Protein AF-A0A166EJL7-F1 (afdb_monomer_lite)

Foldseek 3Di:
DDDDDDPDPDPPQAQAQPDPLRDGPVRVVQLVVLVVVADPPGDPCSLVVSCVSVVVDDSVSSVVVVVVVVVVVVCVVVVNDDDPPPPPVPPDD

Organism: Daucus carota subsp. sativus (NCBI:txid79200)

Sequence (93 aa):
MAQPNQKKSSSADEYEPYTEDGWSFKDVKKFETILNEFDTPPPPAFFEQIAREMPWKTLEAIKLHYQLLLKDMEKIKNGEFEMISDNSEDSDE

Radius of gyration: 19.94 Å; chains: 1; bounding box: 34×66×42 Å

InterPro domains:
  IPR001005 SANT/Myb domain [cd00167] (23-70)
  IPR009057 Homedomain-like superfamily [SSF46689] (21-74)
  IPR044636 Transcription factor RADIALIS-like [PTHR43952] (11-86)

pLDDT: mean 81.38, std 18.57, range [33.91, 97.25]

Secondary structure (DSSP, 8-state):
------------SSSS--STT---HHHHHHHHHHHTTSPSSPPTTHHHHHHHH-TTS-HHHHHHHHHHHHHHHHHHHHT--------------

Structure (mmCIF, N/CA/C/O backbone):
data_AF-A0A166EJL7-F1
#
_entry.id   AF-A0A166EJL7-F1
#
loop_
_atom_site.group_PDB
_atom_site.id
_atom_site.type_symbol
_atom_site.label_atom_id
_atom_site.label_alt_id
_atom_site.label_comp_id
_atom_site.label_asym_id
_atom_site.label_entity_id
_atom_site.label_seq_id
_atom_site.pdbx_PDB_ins_code
_atom_site.Cartn_x
_atom_site.Cartn_y
_atom_site.Cartn_z
_atom_site.occupancy
_atom_site.B_iso_or_equiv
_atom_site.auth_seq_id
_atom_site.auth_comp_id
_atom_site.auth_asym_id
_atom_site.auth_atom_id
_atom_site.pdbx_PDB_model_num
ATOM 1 N N . MET A 1 1 ? -4.830 -53.824 -10.037 1.00 37.56 1 MET A N 1
ATOM 2 C CA . MET A 1 1 ? -3.927 -52.688 -9.762 1.00 37.56 1 MET A CA 1
ATOM 3 C C . MET A 1 1 ? -4.663 -51.430 -10.173 1.00 37.56 1 MET A C 1
ATOM 5 O O . MET A 1 1 ? -5.025 -51.309 -11.334 1.00 37.56 1 MET A O 1
ATOM 9 N N . ALA A 1 2 ? -5.018 -50.590 -9.206 1.00 40.06 2 ALA A N 1
ATOM 10 C CA . ALA A 1 2 ? -5.685 -49.323 -9.462 1.00 40.06 2 ALA A CA 1
ATOM 11 C C . ALA A 1 2 ? -4.633 -48.243 -9.703 1.00 40.06 2 ALA A C 1
ATOM 13 O O . ALA A 1 2 ? -3.710 -48.144 -8.902 1.00 40.06 2 ALA A O 1
ATOM 14 N N . GLN A 1 3 ? -4.837 -47.403 -10.716 1.00 33.91 3 GLN A N 1
ATOM 15 C CA . GLN A 1 3 ? -4.533 -45.976 -10.618 1.00 33.91 3 GLN A CA 1
ATOM 16 C C . GLN A 1 3 ? -5.624 -45.180 -11.358 1.00 33.91 3 GLN A C 1
ATOM 18 O O . GLN A 1 3 ? -5.743 -45.291 -12.577 1.00 33.91 3 GLN A O 1
ATOM 23 N N . PRO A 1 4 ? -6.469 -44.429 -10.630 1.00 46.16 4 PRO A N 1
ATOM 24 C CA . PRO A 1 4 ? -7.444 -43.515 -11.206 1.00 46.16 4 PRO A CA 1
ATOM 25 C C . PRO A 1 4 ? -6.807 -42.172 -11.594 1.00 46.16 4 PRO A C 1
ATOM 27 O O . PRO A 1 4 ? -5.989 -41.613 -10.862 1.00 46.16 4 PRO A O 1
ATOM 30 N N . ASN A 1 5 ? -7.258 -41.652 -12.738 1.00 42.16 5 ASN A N 1
ATOM 31 C CA . ASN A 1 5 ? -6.999 -40.310 -13.256 1.00 42.16 5 ASN A CA 1
ATOM 32 C C . ASN A 1 5 ? -7.164 -39.231 -12.176 1.00 42.16 5 ASN A C 1
ATOM 34 O O . ASN A 1 5 ? -8.262 -39.002 -11.665 1.00 42.16 5 ASN A O 1
ATOM 38 N N . GLN A 1 6 ? -6.080 -38.513 -11.889 1.00 45.78 6 GLN A N 1
ATOM 39 C CA . GLN A 1 6 ? -6.106 -37.283 -11.106 1.00 45.78 6 GLN A CA 1
ATOM 40 C C . GLN A 1 6 ? -6.670 -36.151 -11.982 1.00 45.78 6 GLN A C 1
ATOM 42 O O . GLN A 1 6 ? -5.928 -35.445 -12.656 1.00 45.78 6 GLN A O 1
ATOM 47 N N . LYS A 1 7 ? -7.990 -35.942 -11.967 1.00 50.62 7 LYS A N 1
ATOM 48 C CA . LYS A 1 7 ? -8.545 -34.599 -12.193 1.00 50.62 7 LYS A CA 1
ATOM 49 C C . LYS A 1 7 ? -8.640 -33.915 -10.834 1.00 50.62 7 LYS A C 1
ATOM 51 O O . LYS A 1 7 ? -9.651 -34.033 -10.149 1.00 50.62 7 LYS A O 1
ATOM 56 N N . LYS A 1 8 ? -7.575 -33.222 -10.434 1.00 44.56 8 LYS A N 1
ATOM 57 C CA . LYS A 1 8 ? -7.655 -32.180 -9.408 1.00 44.56 8 LYS A CA 1
ATOM 58 C C . LYS A 1 8 ? -7.656 -30.840 -10.132 1.00 44.56 8 LYS A C 1
ATOM 60 O O . LYS A 1 8 ? -6.607 -30.351 -10.527 1.00 44.56 8 LYS A O 1
ATOM 65 N N . SER A 1 9 ? -8.843 -30.263 -10.315 1.00 51.69 9 SER A N 1
ATOM 66 C CA . SER A 1 9 ? -8.963 -28.806 -10.394 1.00 51.69 9 SER A CA 1
ATOM 67 C C . SER A 1 9 ? -8.430 -28.265 -9.070 1.00 51.69 9 SER A C 1
ATOM 69 O O . SER A 1 9 ? -9.100 -28.404 -8.050 1.00 51.69 9 SER A O 1
ATOM 71 N N . SER A 1 10 ? -7.197 -27.759 -9.058 1.00 46.16 10 SER A N 1
ATOM 72 C CA . SER A 1 10 ? -6.570 -27.219 -7.853 1.00 46.16 10 SER A CA 1
ATOM 73 C C . SER A 1 10 ? -6.528 -25.702 -7.954 1.00 46.16 10 SER A C 1
ATOM 75 O O . SER A 1 10 ? -5.782 -25.139 -8.746 1.00 46.16 10 SER A O 1
ATOM 77 N N . SER A 1 11 ? -7.383 -25.076 -7.152 1.00 53.81 11 SER A N 1
ATOM 78 C CA . SER A 1 11 ? -7.416 -23.659 -6.797 1.00 53.81 11 SER A CA 1
ATOM 79 C C . SER A 1 11 ? -6.108 -23.259 -6.093 1.00 53.81 11 SER A C 1
ATOM 81 O O . SER A 1 11 ? -6.059 -23.251 -4.867 1.00 53.81 11 SER A O 1
ATOM 83 N N . ALA A 1 12 ? -5.029 -23.030 -6.848 1.00 49.72 12 ALA A N 1
ATOM 84 C CA . ALA A 1 12 ? -3.665 -22.939 -6.310 1.00 49.72 12 ALA A CA 1
ATOM 85 C C . ALA A 1 12 ? -3.072 -21.516 -6.220 1.00 49.72 12 ALA A C 1
ATOM 87 O O . ALA A 1 12 ? -1.949 -21.381 -5.759 1.00 49.72 12 ALA A O 1
ATOM 88 N N . ASP A 1 13 ? -3.810 -20.458 -6.572 1.00 53.81 13 ASP A N 1
ATOM 89 C CA . ASP A 1 13 ? -3.281 -19.076 -6.538 1.00 53.81 13 ASP A CA 1
ATOM 90 C C . ASP A 1 13 ? -3.569 -18.316 -5.226 1.00 53.81 13 ASP A C 1
ATOM 92 O O . ASP A 1 13 ? -3.319 -17.116 -5.124 1.00 53.81 13 ASP A O 1
ATOM 96 N N . GLU A 1 14 ? -4.148 -18.963 -4.208 1.00 55.06 14 GLU A N 1
ATOM 97 C CA . GLU A 1 14 ? -4.646 -18.253 -3.017 1.00 55.06 14 GLU A CA 1
ATOM 98 C C . GLU A 1 14 ? -3.686 -18.230 -1.814 1.00 55.06 14 GLU A C 1
ATOM 100 O O . GLU A 1 14 ? -3.953 -17.487 -0.872 1.00 55.06 14 GLU A O 1
ATOM 105 N N . TYR A 1 15 ? -2.579 -18.988 -1.830 1.00 60.56 15 TYR A N 1
ATOM 106 C CA . TYR A 1 15 ? -1.731 -19.179 -0.637 1.00 60.56 15 TYR A CA 1
ATOM 107 C C . TYR A 1 15 ? -0.211 -19.161 -0.856 1.00 60.56 15 TYR A C 1
ATOM 109 O O . TYR A 1 15 ? 0.524 -19.252 0.127 1.00 60.56 15 TYR A O 1
ATOM 117 N N . GLU A 1 16 ? 0.281 -19.022 -2.086 1.00 75.31 16 GLU A N 1
ATOM 118 C CA . GLU A 1 16 ? 1.725 -18.893 -2.314 1.00 75.31 16 GLU A CA 1
ATOM 119 C C . GLU A 1 16 ? 2.195 -17.458 -1.987 1.00 75.31 16 GLU A C 1
ATOM 121 O O . GLU A 1 16 ? 1.525 -16.488 -2.374 1.00 75.31 16 GLU A O 1
ATOM 126 N N . PRO A 1 17 ? 3.320 -17.292 -1.262 1.00 82.88 17 PRO A N 1
ATOM 127 C CA . PRO A 1 17 ? 3.921 -15.985 -1.026 1.00 82.88 17 PRO A CA 1
ATOM 128 C C . PRO A 1 17 ? 4.365 -15.377 -2.363 1.00 82.88 17 PRO A C 1
ATOM 130 O O . PRO A 1 17 ? 5.183 -15.949 -3.078 1.00 82.88 17 PRO A O 1
ATOM 133 N N . TYR A 1 18 ? 3.801 -14.220 -2.706 1.00 88.56 18 TYR A N 1
ATOM 134 C CA . TYR A 1 18 ? 4.052 -13.508 -3.963 1.00 88.56 18 TYR A CA 1
ATOM 135 C C . TYR A 1 18 ? 5.176 -12.471 -3.831 1.00 88.56 18 TYR A C 1
ATOM 137 O O . TYR A 1 18 ? 5.836 -12.139 -4.811 1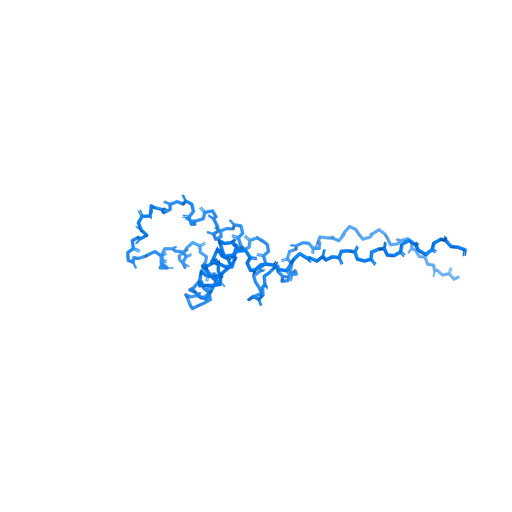.00 88.56 18 TYR A O 1
ATOM 145 N N . THR A 1 19 ? 5.409 -11.969 -2.620 1.00 91.62 19 THR A N 1
ATOM 146 C CA . THR A 1 19 ? 6.456 -10.985 -2.315 1.00 91.62 19 THR A CA 1
ATOM 147 C C . THR A 1 19 ? 7.437 -11.513 -1.276 1.00 91.62 19 THR A C 1
ATOM 149 O O . THR A 1 19 ? 7.136 -12.460 -0.545 1.00 91.62 19 THR A O 1
ATOM 152 N N . GLU A 1 20 ? 8.604 -10.871 -1.172 1.00 89.69 20 GLU A N 1
ATOM 153 C CA . GLU A 1 20 ? 9.659 -11.233 -0.210 1.00 89.69 20 GLU A CA 1
ATOM 154 C C . GLU A 1 20 ? 9.173 -11.218 1.251 1.00 89.69 20 GLU A C 1
ATOM 156 O O . GLU A 1 20 ? 9.620 -12.022 2.066 1.00 89.69 20 GLU A O 1
ATOM 161 N N . ASP A 1 21 ? 8.228 -10.337 1.587 1.00 93.38 21 ASP A N 1
ATOM 162 C CA . ASP A 1 21 ? 7.609 -10.240 2.913 1.00 93.38 21 ASP A CA 1
ATOM 163 C C . ASP A 1 21 ? 6.364 -11.133 3.083 1.00 93.38 21 ASP A C 1
ATOM 165 O O . ASP A 1 21 ? 5.631 -11.012 4.068 1.00 93.38 21 ASP A O 1
ATOM 169 N N . GLY A 1 22 ? 6.127 -12.056 2.147 1.00 92.88 22 GLY A N 1
ATOM 170 C CA . GLY A 1 22 ? 5.108 -13.098 2.256 1.00 92.88 22 GLY A CA 1
ATOM 171 C C . GLY A 1 22 ? 3.679 -12.623 1.998 1.00 92.88 22 GLY A C 1
ATOM 172 O O . GLY A 1 22 ? 2.729 -13.250 2.475 1.00 92.88 2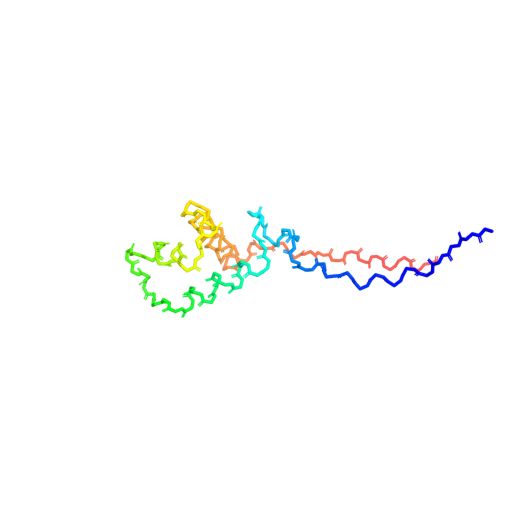2 GLY A O 1
ATOM 173 N N . TRP A 1 23 ? 3.487 -11.519 1.273 1.00 94.81 23 TRP A N 1
ATOM 174 C CA . TRP A 1 23 ? 2.147 -11.099 0.871 1.00 94.81 23 TRP A CA 1
ATOM 175 C C . TRP A 1 23 ? 1.648 -11.966 -0.271 1.00 94.81 23 TRP A C 1
ATOM 177 O O . TRP A 1 23 ? 2.393 -12.308 -1.185 1.00 94.81 23 TRP A O 1
ATOM 187 N N . SER A 1 24 ? 0.366 -12.320 -0.222 1.00 94.38 24 SER A N 1
ATOM 188 C CA . SER A 1 24 ? -0.286 -12.983 -1.346 1.00 94.38 24 SER A CA 1
ATOM 189 C C . SER A 1 24 ? -0.531 -11.983 -2.476 1.00 94.38 24 SER A C 1
ATOM 191 O O . SER A 1 24 ? -0.686 -10.782 -2.239 1.00 94.38 24 SER A O 1
ATOM 193 N N . PHE A 1 25 ? -0.677 -12.477 -3.705 1.00 93.50 25 PHE A N 1
ATOM 194 C CA . PHE A 1 25 ? -1.051 -11.639 -4.847 1.00 93.50 25 PHE A CA 1
ATOM 195 C C . PHE A 1 25 ? -2.338 -10.831 -4.590 1.00 93.50 25 PHE A C 1
ATOM 197 O O . PHE A 1 25 ? -2.440 -9.659 -4.952 1.00 93.50 25 PHE A O 1
ATOM 204 N N . LYS A 1 26 ? -3.328 -11.439 -3.918 1.00 94.25 26 LYS A N 1
ATOM 205 C CA . LYS A 1 26 ? -4.584 -10.763 -3.559 1.00 94.25 26 LYS A CA 1
ATOM 206 C C . LYS A 1 26 ? -4.362 -9.609 -2.584 1.00 94.25 26 LYS A C 1
ATOM 208 O O . LYS A 1 26 ? -4.981 -8.558 -2.756 1.00 94.25 26 LYS A O 1
ATOM 213 N N . ASP A 1 27 ? -3.500 -9.802 -1.586 1.00 95.44 27 ASP A N 1
ATOM 214 C CA . ASP A 1 27 ? -3.168 -8.756 -0.618 1.00 95.44 27 ASP A CA 1
ATOM 215 C C . ASP A 1 27 ? -2.462 -7.585 -1.302 1.00 95.44 27 ASP A C 1
ATOM 217 O O . ASP A 1 27 ? -2.873 -6.443 -1.106 1.00 95.44 27 ASP A O 1
ATOM 221 N N . VAL A 1 28 ? -1.460 -7.867 -2.144 1.00 95.62 28 VAL A N 1
ATOM 222 C CA . VAL A 1 28 ? -0.733 -6.839 -2.910 1.00 95.62 28 VAL A CA 1
ATOM 223 C C . VAL A 1 28 ? -1.694 -6.049 -3.785 1.00 95.62 28 VAL A C 1
ATOM 225 O O . VAL A 1 28 ? -1.743 -4.826 -3.710 1.00 95.62 28 VAL A O 1
ATOM 228 N N . LYS A 1 29 ? -2.551 -6.736 -4.546 1.00 95.19 29 LYS A N 1
ATOM 229 C CA . LYS A 1 29 ? -3.531 -6.074 -5.411 1.00 95.19 29 LYS A CA 1
ATOM 230 C C . LYS A 1 29 ? -4.481 -5.165 -4.628 1.00 95.19 29 LYS A C 1
ATOM 232 O O . LYS A 1 29 ? -4.806 -4.067 -5.086 1.00 95.19 29 LYS A O 1
ATOM 237 N N . LYS A 1 30 ? -4.959 -5.608 -3.459 1.00 96.12 30 LYS A N 1
ATOM 238 C CA . LYS A 1 30 ? -5.824 -4.789 -2.595 1.00 96.12 30 LYS A CA 1
ATOM 239 C C . LYS A 1 30 ? -5.063 -3.575 -2.061 1.00 96.12 30 LYS A C 1
ATOM 241 O O . LYS A 1 30 ? -5.613 -2.479 -2.101 1.00 96.12 30 LYS A O 1
ATOM 246 N N . PHE A 1 31 ? -3.820 -3.761 -1.626 1.00 96.19 31 PHE A N 1
ATOM 247 C CA . PHE A 1 31 ? -2.948 -2.687 -1.163 1.00 96.19 31 PHE A CA 1
ATOM 248 C C . PHE A 1 31 ? -2.702 -1.634 -2.247 1.00 96.19 31 PHE A C 1
ATOM 250 O O . PHE A 1 31 ? -2.992 -0.467 -2.016 1.00 96.19 31 PHE A O 1
ATOM 257 N N . GLU A 1 32 ? -2.286 -2.033 -3.450 1.00 94.50 32 GLU A N 1
ATOM 258 C CA . GLU A 1 32 ? -2.077 -1.122 -4.587 1.00 94.50 32 GLU A CA 1
ATOM 259 C C . GLU A 1 32 ? -3.354 -0.380 -4.996 1.00 94.50 32 GLU A C 1
ATOM 261 O O . GLU A 1 32 ? -3.314 0.807 -5.314 1.00 94.50 32 GLU A O 1
ATOM 266 N N . THR A 1 33 ? -4.507 -1.055 -4.944 1.00 95.44 33 THR A N 1
ATOM 267 C CA . THR A 1 33 ? -5.801 -0.410 -5.215 1.00 95.44 33 THR A CA 1
ATOM 268 C C . THR A 1 33 ? -6.058 0.722 -4.224 1.00 95.44 33 THR A C 1
ATOM 270 O O . THR A 1 33 ? -6.435 1.813 -4.636 1.00 95.44 33 THR A O 1
ATOM 273 N N . ILE A 1 34 ? -5.818 0.473 -2.933 1.00 94.56 34 ILE A N 1
ATOM 274 C CA . ILE A 1 34 ? -5.965 1.482 -1.882 1.00 94.56 34 ILE A CA 1
ATOM 275 C C . ILE A 1 34 ? -4.940 2.611 -2.079 1.00 94.56 34 ILE A C 1
ATOM 277 O O . ILE A 1 34 ? -5.301 3.777 -1.965 1.00 94.56 34 ILE A O 1
ATOM 281 N N . LEU A 1 35 ? -3.682 2.291 -2.417 1.00 93.06 35 LEU A N 1
ATOM 282 C CA . LEU A 1 35 ? -2.644 3.294 -2.698 1.00 93.06 35 LEU A CA 1
ATOM 283 C C . LEU A 1 35 ? -3.068 4.280 -3.788 1.00 93.06 35 LEU A C 1
ATOM 285 O O . LEU A 1 35 ? -2.816 5.474 -3.661 1.00 93.06 35 LEU A O 1
ATOM 289 N N . ASN A 1 36 ? -3.728 3.786 -4.834 1.00 91.81 36 ASN A N 1
ATOM 290 C CA . ASN A 1 36 ? -4.178 4.595 -5.961 1.00 91.81 36 ASN A CA 1
ATOM 291 C C . ASN A 1 36 ? -5.297 5.596 -5.600 1.00 91.81 36 ASN A C 1
ATOM 293 O O . ASN A 1 36 ? -5.582 6.500 -6.380 1.00 91.81 36 ASN A O 1
ATOM 297 N N . GLU A 1 37 ? -5.941 5.451 -4.440 1.00 90.31 37 GLU A N 1
ATOM 298 C CA . GLU A 1 37 ? -6.958 6.394 -3.952 1.00 90.31 37 GLU A CA 1
ATOM 299 C C . GLU A 1 37 ? -6.349 7.611 -3.234 1.00 90.31 37 GLU A C 1
ATOM 301 O O . GLU A 1 37 ? -7.057 8.584 -2.969 1.00 90.31 37 GLU A O 1
ATOM 306 N N . PHE A 1 38 ? -5.052 7.575 -2.910 1.00 87.81 38 PHE A N 1
ATOM 307 C CA . PHE A 1 38 ? -4.382 8.638 -2.169 1.00 87.81 38 PHE A CA 1
ATOM 308 C C . PHE A 1 38 ? -3.652 9.626 -3.079 1.00 87.81 38 PHE A C 1
ATOM 310 O O . PHE A 1 38 ? -2.851 9.249 -3.933 1.00 87.81 38 PHE A O 1
ATOM 317 N N . ASP A 1 39 ? -3.867 10.917 -2.819 1.00 82.06 39 ASP A N 1
ATOM 318 C CA . ASP A 1 39 ? -3.063 11.989 -3.402 1.00 82.06 39 ASP A CA 1
ATOM 319 C C . ASP A 1 39 ? -1.604 11.917 -2.922 1.00 82.06 39 ASP A C 1
ATOM 321 O O . ASP A 1 39 ? -1.298 11.431 -1.831 1.00 82.06 39 ASP A O 1
ATOM 325 N N . THR A 1 40 ? -0.684 12.445 -3.734 1.00 82.19 40 THR A N 1
ATOM 326 C CA . THR A 1 40 ? 0.733 12.579 -3.369 1.00 82.19 40 THR A CA 1
ATOM 327 C C . THR A 1 40 ? 1.042 14.027 -2.953 1.00 82.19 40 THR A C 1
ATOM 329 O O . THR A 1 40 ? 0.809 14.935 -3.754 1.00 82.19 40 THR A O 1
ATOM 332 N N . PRO A 1 41 ? 1.620 14.283 -1.760 1.00 81.69 41 PRO A N 1
ATOM 333 C CA . PRO A 1 41 ? 1.990 13.312 -0.730 1.00 81.69 41 PRO A CA 1
ATOM 334 C C . PRO A 1 41 ? 0.773 12.795 0.063 1.00 81.69 41 PRO A C 1
ATOM 336 O O . PRO A 1 41 ? -0.179 13.552 0.272 1.00 81.69 41 PRO A O 1
ATOM 339 N N . PRO A 1 42 ? 0.820 11.545 0.560 1.00 85.25 42 PRO A N 1
ATOM 340 C CA . PRO A 1 42 ? -0.284 10.967 1.315 1.00 85.25 42 PRO A CA 1
ATOM 341 C C . PRO A 1 42 ? -0.515 11.698 2.653 1.00 85.25 42 PRO A C 1
ATOM 343 O O . PRO A 1 42 ? 0.425 12.249 3.239 1.00 85.25 42 PRO A O 1
ATOM 346 N N . PRO A 1 43 ? -1.758 11.699 3.174 1.00 88.94 43 PRO A N 1
ATOM 347 C CA . PRO A 1 43 ? -2.091 12.341 4.442 1.00 88.94 43 PRO A CA 1
ATOM 348 C C . PRO A 1 43 ? -1.441 11.623 5.643 1.00 88.94 43 PRO A C 1
ATOM 350 O O . PRO A 1 43 ? -1.135 10.434 5.561 1.00 88.94 43 PRO A O 1
ATOM 353 N N . PRO A 1 44 ? -1.301 12.282 6.814 1.00 87.00 44 PRO A N 1
ATOM 354 C CA . PRO A 1 44 ? -0.688 11.671 8.000 1.00 87.00 44 PRO A CA 1
ATOM 355 C C . PRO A 1 44 ? -1.362 10.379 8.489 1.00 87.00 44 PRO A C 1
ATOM 357 O O . PRO A 1 44 ? -0.694 9.550 9.092 1.00 87.00 44 PRO A O 1
ATOM 360 N N . ALA A 1 45 ? -2.666 10.218 8.228 1.00 89.56 45 ALA A N 1
ATOM 361 C CA . ALA A 1 45 ? -3.484 9.072 8.645 1.00 89.56 45 ALA A CA 1
ATOM 362 C C . ALA A 1 45 ? -3.528 7.919 7.615 1.00 89.56 45 ALA A C 1
ATOM 364 O O . ALA A 1 45 ? -4.385 7.035 7.682 1.00 89.56 45 ALA A O 1
ATOM 365 N N . PHE A 1 46 ? -2.652 7.966 6.612 1.00 93.50 46 PHE A N 1
ATOM 366 C CA . PHE A 1 46 ? -2.630 7.047 5.478 1.00 93.50 46 PHE A CA 1
ATOM 367 C C . PHE A 1 46 ? -2.505 5.574 5.893 1.00 93.50 46 PHE A C 1
ATOM 369 O O . PHE A 1 46 ? -3.280 4.731 5.440 1.00 93.50 46 PHE A O 1
ATOM 376 N N . PHE A 1 47 ? -1.578 5.251 6.800 1.00 95.38 47 PHE A N 1
ATOM 377 C CA . PHE A 1 47 ? -1.365 3.864 7.221 1.00 95.38 47 PHE A CA 1
ATOM 378 C C . PHE A 1 47 ? -2.538 3.324 8.043 1.00 95.38 47 PHE A C 1
ATOM 380 O O . PHE A 1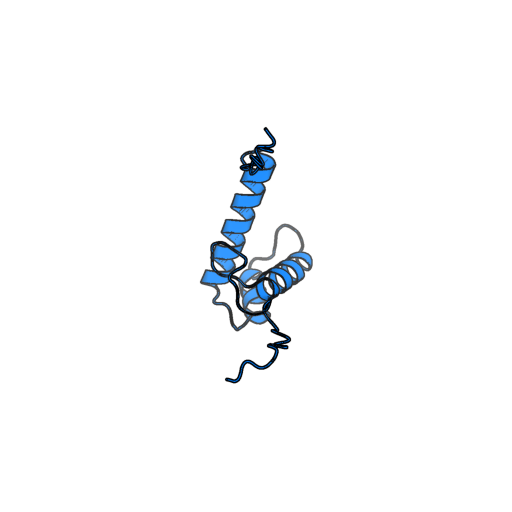 47 ? -2.900 2.157 7.907 1.00 95.38 47 PHE A O 1
ATOM 387 N N . GLU A 1 48 ? -3.167 4.166 8.861 1.00 95.06 48 GLU A N 1
ATOM 388 C CA . GLU A 1 48 ? -4.356 3.817 9.633 1.00 95.06 48 GLU A CA 1
ATOM 389 C C . GLU A 1 48 ? -5.556 3.539 8.717 1.00 95.06 48 GLU A C 1
ATOM 391 O O . GLU A 1 48 ? -6.338 2.626 8.986 1.00 95.06 48 GLU A O 1
ATOM 396 N N . GLN A 1 49 ? -5.692 4.280 7.612 1.00 94.38 49 GLN A N 1
ATOM 397 C CA . GLN A 1 49 ? -6.727 4.021 6.609 1.00 94.38 49 GLN A CA 1
ATOM 398 C C . GLN A 1 49 ? -6.496 2.691 5.888 1.00 94.38 49 GLN A C 1
ATOM 400 O O . GLN A 1 49 ? -7.438 1.911 5.766 1.00 94.38 49 GLN A O 1
ATOM 405 N N . ILE A 1 50 ? -5.257 2.381 5.493 1.00 95.94 50 ILE A N 1
ATOM 406 C CA . ILE A 1 50 ? -4.936 1.076 4.892 1.00 95.94 50 ILE A CA 1
ATOM 407 C C . ILE A 1 50 ? -5.220 -0.058 5.883 1.00 95.94 50 ILE A C 1
ATOM 409 O O . ILE A 1 50 ? -5.866 -1.037 5.518 1.00 95.94 50 ILE A O 1
ATOM 413 N N . ALA A 1 51 ? -4.810 0.081 7.147 1.00 96.62 51 ALA A N 1
ATOM 414 C CA . ALA A 1 51 ? -5.066 -0.925 8.182 1.00 96.62 51 ALA A CA 1
ATOM 415 C C . ALA A 1 51 ? -6.566 -1.136 8.447 1.00 96.62 51 ALA A C 1
ATOM 417 O O . ALA A 1 51 ? -6.992 -2.246 8.762 1.00 96.62 51 ALA A O 1
ATOM 418 N N . ARG A 1 52 ? -7.387 -0.092 8.279 1.00 96.19 52 ARG A N 1
ATOM 419 C CA . ARG A 1 52 ? -8.849 -0.198 8.357 1.00 96.19 52 ARG A CA 1
ATOM 420 C C . ARG A 1 52 ? -9.436 -0.999 7.192 1.00 96.19 52 ARG A C 1
ATOM 422 O O . ARG A 1 52 ? -10.359 -1.777 7.410 1.00 96.19 52 ARG A O 1
ATOM 429 N N . GLU A 1 53 ? -8.920 -0.809 5.979 1.00 96.31 53 GLU A N 1
ATOM 430 C CA . GLU A 1 53 ? -9.362 -1.532 4.775 1.00 96.31 53 GLU A CA 1
ATOM 431 C C . GLU A 1 53 ? -8.800 -2.964 4.694 1.00 96.31 53 GLU A C 1
ATOM 433 O O . GLU A 1 53 ? -9.387 -3.832 4.045 1.00 96.31 53 GLU A O 1
ATOM 438 N N . MET A 1 54 ? -7.671 -3.220 5.361 1.00 96.75 54 MET A N 1
ATOM 439 C CA . MET A 1 54 ? -6.992 -4.517 5.432 1.00 96.75 54 MET A CA 1
ATOM 440 C C . MET A 1 54 ? -6.796 -4.970 6.891 1.00 96.75 54 MET A C 1
ATOM 442 O O . MET A 1 54 ? -5.659 -5.126 7.340 1.00 96.75 54 MET A O 1
ATOM 446 N N . PRO A 1 55 ? -7.879 -5.242 7.648 1.00 96.69 55 PRO A N 1
ATOM 447 C CA . PRO A 1 55 ? -7.804 -5.548 9.082 1.00 96.69 55 PRO A CA 1
ATOM 448 C C . PRO A 1 55 ? -7.082 -6.864 9.418 1.00 96.69 55 PRO A C 1
ATOM 450 O O . PRO A 1 55 ? -6.796 -7.131 10.582 1.00 96.69 55 PRO A O 1
ATOM 453 N N . TRP A 1 56 ? -6.793 -7.706 8.420 1.00 96.50 56 TRP A N 1
ATOM 454 C CA . TRP A 1 56 ? -6.006 -8.936 8.574 1.00 96.50 56 TRP A CA 1
ATOM 455 C C . TRP A 1 56 ? -4.489 -8.718 8.452 1.00 96.50 56 TRP A C 1
ATOM 457 O O . TRP A 1 56 ? -3.724 -9.663 8.644 1.00 96.50 56 TRP A O 1
ATOM 467 N N . LYS A 1 57 ? -4.035 -7.499 8.137 1.00 96.56 57 LYS A N 1
ATOM 468 C CA . LYS A 1 57 ? -2.619 -7.112 8.161 1.00 96.56 57 LYS A CA 1
ATOM 469 C C . LYS A 1 57 ? -2.364 -6.187 9.347 1.00 96.56 57 LYS A C 1
ATOM 471 O O . LYS A 1 57 ? -3.188 -5.341 9.682 1.00 96.56 57 LYS A O 1
ATOM 476 N N . THR A 1 58 ? -1.207 -6.336 9.986 1.00 96.81 58 THR A N 1
ATOM 477 C CA . THR A 1 58 ? -0.792 -5.417 11.052 1.00 96.81 58 THR A CA 1
ATOM 478 C C . THR A 1 58 ? -0.282 -4.106 10.460 1.00 96.81 58 THR A C 1
ATOM 480 O O . THR A 1 58 ? 0.194 -4.063 9.322 1.00 96.81 58 THR A O 1
ATOM 483 N N . LEU A 1 59 ? -0.344 -3.026 11.242 1.00 96.31 59 LEU A N 1
ATOM 484 C CA . LEU A 1 59 ? 0.154 -1.716 10.821 1.00 96.31 59 LEU A CA 1
ATOM 485 C C . LEU A 1 59 ? 1.654 -1.768 10.489 1.00 96.31 59 LEU A C 1
ATOM 487 O O . LEU A 1 59 ? 2.112 -1.128 9.545 1.00 96.31 59 LEU A O 1
ATOM 491 N N . GLU A 1 60 ? 2.416 -2.554 11.249 1.00 96.94 60 GLU A N 1
ATOM 492 C CA . GLU A 1 60 ? 3.843 -2.784 11.037 1.00 96.94 60 GLU A CA 1
ATOM 493 C C . GLU A 1 60 ? 4.102 -3.504 9.711 1.00 96.94 60 GLU A C 1
ATOM 495 O O . GLU A 1 60 ? 4.983 -3.084 8.964 1.00 96.94 60 GLU A O 1
ATOM 500 N N . ALA A 1 61 ? 3.312 -4.534 9.383 1.00 96.75 61 ALA A N 1
ATOM 501 C CA . ALA A 1 61 ? 3.434 -5.255 8.117 1.00 96.75 61 ALA A CA 1
ATOM 502 C C . ALA A 1 61 ? 3.112 -4.350 6.919 1.00 96.75 61 ALA A C 1
ATOM 504 O O . ALA A 1 61 ? 3.826 -4.372 5.925 1.00 96.75 61 ALA A O 1
ATOM 505 N N . ILE A 1 62 ? 2.080 -3.507 7.030 1.00 97.25 62 ILE A N 1
ATOM 506 C CA . ILE A 1 62 ? 1.715 -2.527 5.995 1.00 97.25 62 ILE A CA 1
ATOM 507 C C . ILE A 1 62 ? 2.851 -1.518 5.770 1.00 97.25 62 ILE A C 1
ATOM 509 O O . ILE A 1 62 ? 3.215 -1.230 4.630 1.00 97.25 62 ILE A O 1
ATOM 513 N N . LYS A 1 63 ? 3.436 -0.984 6.850 1.00 96.25 63 LYS A N 1
ATOM 514 C CA . LYS A 1 63 ? 4.567 -0.044 6.768 1.00 96.25 63 LYS A CA 1
ATOM 515 C C . LYS A 1 63 ? 5.800 -0.692 6.146 1.00 96.25 63 LYS A C 1
ATOM 517 O O . LYS A 1 63 ? 6.441 -0.064 5.306 1.00 96.25 63 LYS A O 1
ATOM 522 N N . LEU A 1 64 ? 6.113 -1.927 6.538 1.00 97.06 64 LEU A N 1
ATOM 523 C CA . LEU A 1 64 ? 7.223 -2.689 5.969 1.00 97.06 64 LEU A CA 1
ATOM 524 C C . LEU A 1 64 ? 7.023 -2.906 4.465 1.00 97.06 64 LEU A C 1
ATOM 526 O O . LEU A 1 64 ? 7.922 -2.602 3.685 1.00 97.06 64 LEU A O 1
ATOM 530 N N . HIS A 1 65 ? 5.831 -3.344 4.062 1.00 97.19 65 HIS A N 1
ATOM 531 C CA . HIS A 1 65 ? 5.502 -3.580 2.660 1.00 97.19 65 HIS A CA 1
ATOM 532 C C . HIS A 1 65 ? 5.647 -2.304 1.814 1.00 97.19 65 HIS A C 1
ATOM 534 O O . HIS A 1 65 ? 6.279 -2.308 0.760 1.00 97.19 65 HIS A O 1
ATOM 540 N N . TYR A 1 66 ? 5.162 -1.167 2.326 1.00 95.44 66 TYR A N 1
ATOM 541 C CA . TYR A 1 66 ? 5.341 0.131 1.673 1.00 95.44 66 TYR A CA 1
ATOM 542 C C . TYR A 1 66 ? 6.821 0.536 1.545 1.00 95.44 66 TYR A C 1
ATOM 544 O O . TYR A 1 66 ? 7.233 1.061 0.514 1.00 95.44 66 TYR A O 1
ATOM 552 N N . GLN A 1 67 ? 7.646 0.285 2.568 1.00 95.94 67 GLN A N 1
ATOM 553 C CA . GLN A 1 67 ? 9.085 0.567 2.507 1.00 95.94 67 GLN A CA 1
ATOM 554 C C . GLN A 1 67 ? 9.809 -0.294 1.466 1.00 95.94 67 GLN A C 1
ATOM 556 O O . GLN A 1 67 ? 10.687 0.217 0.770 1.00 95.94 67 GLN A O 1
ATOM 561 N N . LEU A 1 68 ? 9.441 -1.571 1.342 1.00 95.56 68 LEU A N 1
ATOM 562 C CA . LEU A 1 68 ? 9.978 -2.456 0.306 1.00 95.56 68 LEU A CA 1
ATOM 563 C C . LEU A 1 68 ? 9.603 -1.955 -1.092 1.00 95.56 68 LEU A C 1
ATOM 565 O O . LEU A 1 68 ? 10.483 -1.830 -1.940 1.00 95.56 68 LEU A O 1
ATOM 569 N N . LEU A 1 69 ? 8.352 -1.531 -1.292 1.00 94.25 69 LEU A N 1
ATOM 570 C CA . LEU A 1 69 ? 7.913 -0.926 -2.550 1.00 94.25 69 LEU A CA 1
ATOM 571 C C . LEU A 1 69 ? 8.732 0.325 -2.916 1.00 94.25 69 LEU A C 1
ATOM 573 O O . LEU A 1 69 ? 9.155 0.474 -4.062 1.00 94.25 69 LEU A O 1
ATOM 577 N N . LEU A 1 70 ? 9.000 1.221 -1.956 1.00 93.62 70 LEU A N 1
ATOM 578 C CA . LEU A 1 70 ? 9.858 2.391 -2.194 1.00 93.62 70 LEU A CA 1
ATOM 579 C C . LEU A 1 70 ? 11.278 1.986 -2.612 1.00 93.62 70 LEU A C 1
ATOM 581 O O . LEU A 1 70 ? 11.836 2.580 -3.535 1.00 93.62 70 LEU A O 1
ATOM 585 N N . LYS A 1 71 ? 11.845 0.972 -1.950 1.00 93.56 71 LYS A N 1
ATOM 586 C CA . LYS A 1 71 ? 13.179 0.445 -2.261 1.00 93.56 71 LYS A CA 1
ATOM 587 C C . LYS A 1 71 ? 13.229 -0.140 -3.671 1.00 93.56 71 LYS A C 1
ATOM 589 O O . LYS A 1 71 ? 14.186 0.111 -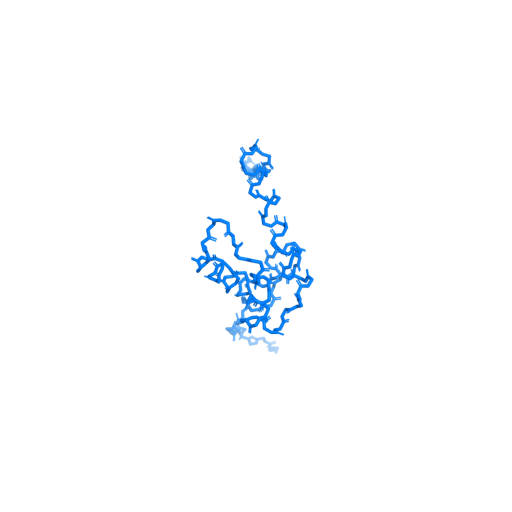4.397 1.00 93.56 71 LYS A O 1
ATOM 594 N N . ASP A 1 72 ? 12.211 -0.889 -4.078 1.00 91.44 72 ASP A N 1
ATOM 595 C CA . ASP A 1 72 ? 12.163 -1.469 -5.420 1.00 91.44 72 ASP A CA 1
ATOM 596 C C . ASP A 1 72 ? 11.972 -0.398 -6.500 1.00 91.44 72 ASP A C 1
ATOM 598 O O . ASP A 1 72 ? 12.635 -0.449 -7.536 1.00 91.44 72 ASP A O 1
ATOM 602 N N . MET A 1 73 ? 11.170 0.641 -6.242 1.00 92.19 73 MET A N 1
ATOM 603 C CA . MET A 1 73 ? 11.089 1.801 -7.139 1.00 92.19 73 MET A CA 1
ATOM 604 C C . MET A 1 73 ? 12.431 2.528 -7.281 1.00 92.19 73 MET A C 1
ATOM 606 O O . MET A 1 73 ? 12.777 2.969 -8.378 1.00 92.19 73 MET A O 1
ATOM 610 N N . GLU A 1 74 ? 13.196 2.655 -6.194 1.00 93.62 74 GLU A N 1
ATOM 611 C CA . GLU A 1 74 ? 14.534 3.248 -6.225 1.00 93.62 74 GLU A CA 1
ATOM 612 C C . GLU A 1 74 ? 15.504 2.406 -7.061 1.00 93.62 74 GLU A C 1
ATOM 614 O O . GLU A 1 74 ? 16.158 2.949 -7.953 1.00 93.62 74 GLU A O 1
ATOM 619 N N . LYS A 1 75 ? 15.528 1.082 -6.859 1.00 91.44 75 LYS A N 1
ATOM 620 C CA . LYS A 1 75 ? 16.313 0.156 -7.691 1.00 91.44 75 LYS A CA 1
ATOM 621 C C . LYS A 1 75 ? 15.969 0.300 -9.174 1.00 91.44 75 LYS A C 1
ATOM 623 O O . LYS A 1 75 ? 16.866 0.456 -9.999 1.00 91.44 75 LYS A O 1
ATOM 628 N N . ILE A 1 76 ? 14.677 0.306 -9.521 1.00 91.56 76 ILE A N 1
ATOM 629 C CA . ILE A 1 76 ? 14.211 0.461 -10.910 1.00 91.56 76 ILE A CA 1
ATOM 630 C C . ILE A 1 76 ? 14.691 1.793 -11.490 1.00 91.56 76 ILE A C 1
ATOM 632 O O . ILE A 1 76 ? 15.233 1.830 -12.594 1.00 91.56 76 ILE A O 1
ATOM 636 N N . LYS A 1 77 ? 14.536 2.890 -10.740 1.00 91.31 77 LYS A N 1
ATOM 637 C CA . LYS A 1 77 ? 14.978 4.224 -11.162 1.00 91.31 77 LYS A CA 1
ATOM 638 C C . LYS A 1 77 ? 16.494 4.295 -11.380 1.00 91.31 77 LYS A C 1
ATOM 640 O O . LYS A 1 77 ? 16.936 4.994 -12.290 1.00 91.31 77 LYS A O 1
ATOM 645 N N . ASN A 1 78 ? 17.266 3.579 -10.568 1.00 91.94 78 ASN A N 1
ATOM 646 C CA . ASN A 1 78 ? 18.725 3.538 -10.647 1.00 91.94 78 ASN A CA 1
ATOM 647 C C . ASN A 1 78 ? 19.246 2.504 -11.664 1.00 91.94 78 ASN A C 1
ATOM 649 O O . ASN A 1 78 ? 20.446 2.464 -11.923 1.00 91.94 78 ASN A O 1
ATOM 653 N N . GLY A 1 79 ? 18.368 1.689 -12.264 1.00 88.38 79 GLY A N 1
ATOM 654 C CA . GLY A 1 79 ? 18.762 0.593 -13.155 1.00 88.38 79 GLY A CA 1
ATOM 655 C C . GLY A 1 79 ? 19.406 -0.593 -12.426 1.00 88.38 79 GLY A C 1
ATOM 656 O O . GLY A 1 79 ? 20.079 -1.405 -13.051 1.00 88.38 79 GLY A O 1
ATOM 657 N N . GLU A 1 80 ? 19.210 -0.698 -11.112 1.00 86.06 80 GLU A N 1
ATOM 658 C CA . GLU A 1 80 ? 19.771 -1.729 -10.233 1.00 86.06 80 GLU A CA 1
ATOM 659 C C . GLU A 1 80 ? 18.802 -2.912 -10.094 1.00 86.06 80 GLU A C 1
ATOM 661 O O . GLU A 1 80 ? 18.364 -3.262 -8.997 1.00 86.06 80 GLU A O 1
ATOM 666 N N . PHE A 1 81 ? 18.417 -3.516 -11.217 1.00 77.06 81 PHE A N 1
ATOM 667 C CA . PHE A 1 81 ? 17.614 -4.737 -11.221 1.00 77.06 81 PHE A CA 1
ATOM 668 C C . PHE A 1 81 ? 18.331 -5.846 -11.986 1.00 77.06 81 PHE A C 1
ATOM 670 O O . PHE A 1 81 ? 18.899 -5.629 -13.058 1.00 77.06 81 PHE A O 1
ATOM 677 N N . GLU A 1 82 ? 18.320 -7.046 -11.415 1.00 73.69 82 GLU A N 1
ATOM 678 C CA . GLU A 1 82 ? 18.902 -8.224 -12.043 1.00 73.69 82 GLU A CA 1
ATOM 679 C C . GLU A 1 82 ? 17.952 -8.711 -13.141 1.00 73.69 82 GLU A C 1
ATOM 681 O O . GLU A 1 82 ? 16.873 -9.240 -12.876 1.00 73.69 82 GLU A O 1
ATOM 686 N N . MET A 1 83 ? 18.343 -8.512 -14.399 1.00 66.69 83 MET A N 1
ATOM 687 C CA . MET A 1 83 ? 17.732 -9.237 -15.507 1.00 66.69 83 MET A CA 1
ATOM 688 C C . MET A 1 83 ? 18.166 -10.693 -15.374 1.00 66.69 83 MET A C 1
ATOM 690 O O . MET A 1 83 ? 19.352 -10.988 -15.519 1.00 66.69 83 MET A O 1
ATOM 694 N N . ILE A 1 84 ? 17.226 -11.593 -15.085 1.00 69.81 84 ILE A N 1
ATOM 695 C CA . ILE A 1 84 ? 17.494 -13.030 -15.109 1.00 69.81 84 ILE A CA 1
ATOM 696 C C . ILE A 1 84 ? 17.880 -13.358 -16.554 1.00 69.81 84 ILE A C 1
ATOM 698 O O . ILE A 1 84 ? 17.030 -13.360 -17.445 1.00 69.81 84 ILE A O 1
ATOM 702 N N . SER A 1 85 ? 19.172 -13.555 -16.811 1.00 62.00 85 SER A N 1
ATOM 703 C CA . SER A 1 85 ? 19.638 -14.070 -18.090 1.00 62.00 85 SER A CA 1
ATOM 704 C C . SER A 1 85 ? 19.195 -15.523 -18.157 1.00 62.00 85 SER A C 1
ATOM 706 O O . SER A 1 85 ? 19.751 -16.369 -17.453 1.00 62.00 85 SER A O 1
ATOM 708 N N . 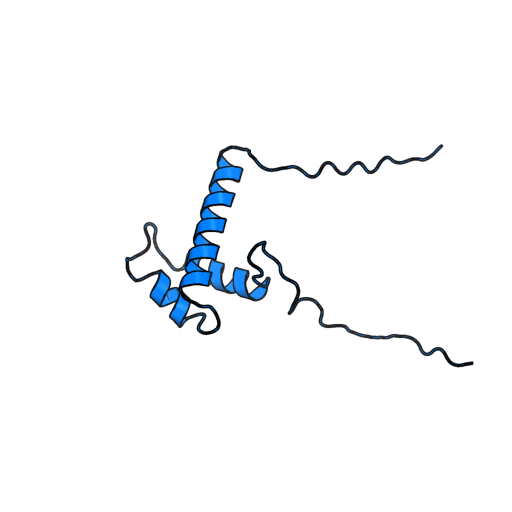ASP A 1 86 ? 18.164 -15.795 -18.952 1.00 62.41 86 ASP A N 1
ATOM 709 C CA . ASP A 1 86 ? 17.799 -17.153 -19.326 1.00 62.41 86 ASP A CA 1
ATOM 710 C C . ASP A 1 86 ? 18.957 -17.737 -20.141 1.00 62.41 86 ASP A C 1
ATOM 712 O O . ASP A 1 86 ? 19.058 -17.538 -21.349 1.00 62.41 86 ASP A O 1
ATOM 716 N N . ASN A 1 87 ? 19.885 -18.405 -19.456 1.00 61.94 87 ASN A N 1
ATOM 717 C CA . ASN A 1 87 ? 20.859 -19.285 -20.085 1.00 61.94 87 ASN A CA 1
ATOM 718 C C . ASN A 1 87 ? 20.134 -20.584 -20.464 1.00 61.94 87 ASN A C 1
ATOM 720 O O . ASN A 1 87 ? 20.460 -21.659 -19.959 1.00 61.94 87 ASN A O 1
ATOM 724 N N . SER A 1 88 ? 19.131 -20.489 -21.338 1.00 61.94 88 SER A N 1
ATOM 725 C CA . SER A 1 88 ? 18.708 -21.622 -22.147 1.00 61.94 88 SER A CA 1
ATOM 726 C C . SER A 1 88 ? 19.813 -21.858 -23.177 1.00 61.94 88 SER A C 1
ATOM 728 O O . SER A 1 88 ? 19.765 -21.423 -24.323 1.00 61.94 88 SER A O 1
ATOM 730 N N . GLU A 1 89 ? 20.893 -22.491 -22.716 1.00 59.06 89 GLU A N 1
ATOM 731 C CA . GLU A 1 89 ? 21.859 -23.141 -23.588 1.00 59.06 89 GLU A CA 1
ATOM 732 C C . GLU A 1 89 ? 21.099 -24.258 -24.312 1.00 59.06 89 GLU A C 1
ATOM 734 O O . GLU A 1 89 ? 20.955 -25.362 -23.783 1.00 59.06 89 GLU A O 1
ATOM 739 N N . ASP A 1 90 ? 20.568 -23.947 -25.499 1.00 58.19 90 ASP A N 1
ATOM 740 C CA . ASP A 1 90 ? 20.175 -24.928 -26.511 1.00 58.19 90 ASP A CA 1
ATOM 741 C C . ASP A 1 90 ? 21.398 -25.818 -26.786 1.00 58.19 90 ASP A C 1
ATOM 743 O O . ASP A 1 90 ? 22.252 -25.532 -27.626 1.00 58.19 90 ASP A O 1
ATOM 747 N N . SER A 1 91 ? 21.519 -26.883 -25.994 1.00 59.56 91 SER A N 1
ATO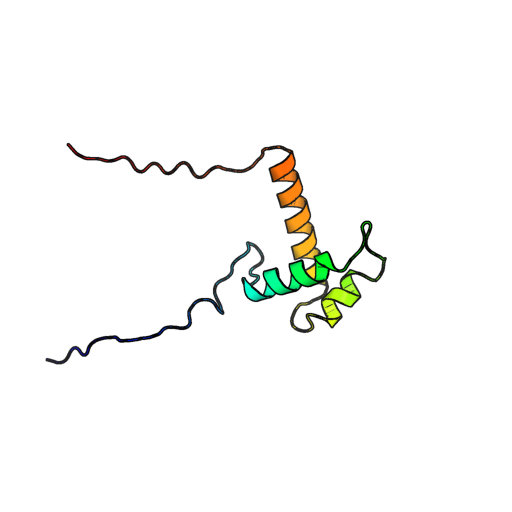M 748 C CA . SER A 1 91 ? 22.446 -27.988 -26.203 1.00 59.56 91 SER A CA 1
ATOM 749 C C . SER A 1 91 ? 21.807 -28.955 -27.192 1.00 59.56 91 SER A C 1
ATOM 751 O O . SER A 1 91 ? 21.362 -30.035 -26.810 1.00 59.56 91 SER A O 1
ATOM 753 N N . ASP A 1 92 ? 21.741 -28.540 -28.452 1.00 63.50 92 ASP A N 1
ATOM 754 C CA . ASP A 1 92 ? 21.541 -29.446 -29.578 1.00 63.50 92 ASP A CA 1
ATOM 755 C C . ASP A 1 92 ? 22.895 -29.641 -30.274 1.00 63.50 92 ASP A C 1
ATOM 757 O O . ASP A 1 92 ? 23.288 -28.847 -31.131 1.00 63.50 92 ASP A O 1
ATOM 761 N N . GLU A 1 93 ? 23.611 -30.708 -29.902 1.00 56.09 93 GLU A N 1
ATOM 762 C CA . GLU A 1 93 ? 24.642 -31.326 -30.750 1.00 56.09 93 GLU A CA 1
ATOM 763 C C . GLU A 1 93 ? 24.568 -32.857 -30.693 1.00 56.09 93 GLU A C 1
ATOM 765 O O . GLU A 1 93 ? 24.455 -33.421 -29.578 1.00 56.09 93 GLU A O 1
#